Protein AF-A0AAW7FZR6-F1 (afdb_monomer_lite)

pLDDT: mean 90.44, std 10.87, range [37.03, 98.62]

Structure (mmCIF, N/CA/C/O backbone):
data_AF-A0AAW7FZR6-F1
#
_entry.id   AF-A0AAW7FZR6-F1
#
loop_
_atom_site.group_PDB
_atom_site.id
_atom_site.type_symbol
_atom_site.label_atom_id
_atom_site.label_alt_id
_atom_site.label_comp_id
_atom_site.label_asym_id
_atom_site.label_entity_id
_atom_site.label_seq_id
_atom_site.pdbx_PDB_ins_code
_atom_site.Cartn_x
_atom_site.Cartn_y
_atom_site.Cartn_z
_atom_site.occupancy
_atom_site.B_iso_or_equiv
_atom_site.auth_seq_id
_atom_site.auth_comp_id
_atom_site.auth_asym_id
_atom_site.auth_atom_id
_atom_site.pdbx_PDB_model_num
ATOM 1 N N . MET A 1 1 ? -13.980 -17.829 -14.601 1.00 37.03 1 MET A N 1
ATOM 2 C CA . MET A 1 1 ? -13.007 -18.248 -15.632 1.00 37.03 1 MET A CA 1
ATOM 3 C C . MET A 1 1 ? -11.731 -17.485 -15.330 1.00 37.03 1 MET A C 1
ATOM 5 O O . MET A 1 1 ? -11.831 -16.282 -15.149 1.00 37.03 1 MET A O 1
ATOM 9 N N . SER A 1 2 ? -10.593 -18.148 -15.094 1.00 42.38 2 SER A N 1
ATOM 10 C CA . SER A 1 2 ? -9.334 -17.409 -14.943 1.00 42.38 2 SER A CA 1
ATOM 11 C C . SER A 1 2 ? -8.805 -17.137 -16.339 1.00 42.38 2 SER A C 1
ATOM 13 O O . SER A 1 2 ? -8.387 -18.080 -17.008 1.00 42.38 2 SER A O 1
ATOM 15 N N . ASP A 1 3 ? -8.850 -15.884 -16.772 1.00 50.91 3 ASP A N 1
ATOM 16 C CA . ASP A 1 3 ? -8.175 -15.463 -17.992 1.00 50.91 3 ASP A CA 1
ATOM 17 C C . ASP A 1 3 ? -6.670 -15.529 -17.732 1.00 50.91 3 ASP A C 1
ATOM 19 O O . ASP A 1 3 ? -6.054 -14.614 -17.182 1.00 50.91 3 ASP A O 1
ATOM 23 N N . THR A 1 4 ? -6.079 -16.682 -18.034 1.00 54.59 4 THR A N 1
ATOM 24 C CA . THR A 1 4 ? -4.631 -16.851 -18.041 1.00 54.59 4 THR A CA 1
ATOM 25 C C . THR A 1 4 ? -4.107 -16.007 -19.195 1.00 54.59 4 THR A C 1
ATOM 27 O O . THR A 1 4 ? -4.223 -16.391 -20.357 1.00 54.59 4 THR A O 1
ATOM 30 N N . HIS A 1 5 ? -3.591 -14.819 -18.884 1.00 63.06 5 HIS A N 1
ATOM 31 C CA . HIS A 1 5 ? -2.998 -13.933 -19.874 1.00 63.06 5 HIS A CA 1
ATOM 32 C C . HIS A 1 5 ? -1.709 -14.591 -20.369 1.00 63.06 5 HIS A C 1
ATOM 34 O O . HIS A 1 5 ? -0.699 -14.617 -19.667 1.00 63.06 5 HIS A O 1
ATOM 40 N N . GLN A 1 6 ? -1.749 -15.191 -21.558 1.00 76.50 6 GLN A N 1
ATOM 41 C CA . GLN A 1 6 ? -0.572 -15.815 -22.148 1.00 76.50 6 GLN A CA 1
ATOM 42 C C . GLN A 1 6 ? 0.296 -14.726 -22.782 1.00 76.50 6 GLN A C 1
ATOM 44 O O . GLN A 1 6 ? 0.049 -14.285 -23.901 1.00 76.50 6 GLN A O 1
ATOM 49 N N . ILE A 1 7 ? 1.301 -14.266 -22.038 1.00 87.31 7 ILE A N 1
ATOM 50 C CA . ILE A 1 7 ? 2.305 -13.331 -22.549 1.00 87.31 7 ILE A CA 1
ATOM 51 C C . ILE A 1 7 ? 3.195 -14.070 -23.556 1.00 87.31 7 ILE A C 1
ATOM 53 O O . ILE A 1 7 ? 3.811 -15.084 -23.221 1.00 87.31 7 ILE A O 1
ATOM 57 N N . ASP A 1 8 ? 3.293 -13.547 -24.781 1.00 92.44 8 ASP A N 1
ATOM 58 C CA . ASP A 1 8 ? 4.277 -14.005 -25.763 1.00 92.44 8 ASP A CA 1
ATOM 59 C C . ASP A 1 8 ? 5.675 -13.550 -25.326 1.00 92.44 8 ASP A C 1
ATOM 61 O O . ASP A 1 8 ? 6.053 -12.379 -25.428 1.00 92.44 8 ASP A O 1
ATOM 65 N N . GLN A 1 9 ? 6.446 -14.503 -24.810 1.00 93.19 9 GLN A N 1
ATOM 66 C CA . GLN A 1 9 ? 7.788 -14.258 -24.309 1.00 93.19 9 GLN A CA 1
ATOM 67 C C . GLN A 1 9 ? 8.741 -13.727 -25.388 1.00 93.19 9 GLN A C 1
ATOM 69 O O . GLN A 1 9 ? 9.570 -12.868 -25.089 1.00 93.19 9 GLN A O 1
ATOM 74 N N . ILE A 1 10 ? 8.649 -14.217 -26.627 1.00 93.25 10 ILE A N 1
ATOM 75 C CA . ILE A 1 10 ? 9.562 -13.823 -27.707 1.00 93.25 10 ILE A CA 1
ATOM 76 C C . ILE A 1 10 ? 9.273 -12.385 -28.134 1.00 93.25 10 ILE A C 1
ATOM 78 O O . ILE A 1 10 ? 10.201 -11.586 -28.310 1.00 93.25 10 ILE A O 1
ATOM 82 N N . ALA A 1 11 ? 7.992 -12.030 -28.235 1.00 94.69 11 ALA A N 1
ATOM 83 C CA . ALA A 1 11 ? 7.583 -10.652 -28.473 1.00 94.69 11 ALA A CA 1
ATOM 84 C C . ALA A 1 11 ? 8.060 -9.717 -27.345 1.00 94.69 11 ALA A C 1
ATOM 86 O O . ALA A 1 11 ? 8.587 -8.639 -27.628 1.00 94.69 11 ALA A O 1
ATOM 87 N N . LEU A 1 12 ? 7.963 -10.142 -26.078 1.00 95.31 12 LEU A N 1
ATOM 88 C CA . LEU A 1 12 ? 8.429 -9.356 -24.931 1.00 95.31 12 LEU A CA 1
ATOM 89 C C . LEU A 1 12 ? 9.956 -9.154 -24.933 1.00 95.31 12 LEU A C 1
ATOM 91 O O . LEU A 1 12 ? 10.419 -8.028 -24.749 1.00 95.31 12 LEU A O 1
ATOM 95 N N . ILE A 1 13 ? 10.742 -10.203 -25.203 1.00 94.88 13 ILE A N 1
ATOM 96 C CA . ILE A 1 13 ? 12.208 -10.108 -25.350 1.00 94.88 13 ILE A CA 1
ATOM 97 C C . ILE A 1 13 ? 12.568 -9.104 -26.453 1.00 94.88 13 ILE A C 1
ATOM 99 O O . ILE A 1 13 ? 13.435 -8.246 -26.265 1.00 94.88 13 ILE A O 1
ATOM 103 N N . SER A 1 14 ? 11.870 -9.175 -27.589 1.00 94.06 14 SER A N 1
ATOM 104 C CA . SER A 1 14 ? 12.092 -8.280 -28.731 1.00 94.06 14 SER A CA 1
ATOM 105 C C . SER A 1 14 ? 11.784 -6.821 -28.378 1.00 94.06 14 SER A C 1
ATOM 107 O O . SER A 1 14 ? 12.545 -5.922 -28.744 1.00 94.06 14 SER A O 1
ATOM 109 N N . ALA A 1 15 ? 10.708 -6.581 -27.625 1.00 95.19 15 ALA A N 1
ATOM 110 C CA . ALA A 1 15 ? 10.315 -5.252 -27.169 1.00 95.19 15 ALA A CA 1
ATOM 111 C C . ALA A 1 15 ? 11.339 -4.651 -26.192 1.00 95.19 15 ALA A C 1
ATOM 113 O O . ALA A 1 15 ? 11.774 -3.516 -26.393 1.00 95.19 15 ALA A O 1
ATOM 114 N N . ILE A 1 16 ? 11.791 -5.421 -25.193 1.00 94.38 16 ILE A N 1
ATOM 115 C CA . ILE A 1 16 ? 12.829 -4.976 -24.247 1.00 94.38 16 ILE A CA 1
ATOM 116 C C . ILE A 1 16 ? 14.129 -4.657 -24.995 1.00 94.38 16 ILE A C 1
ATOM 118 O O . ILE A 1 16 ? 14.721 -3.600 -24.787 1.00 94.38 16 ILE A O 1
ATOM 122 N N . SER A 1 17 ? 14.556 -5.532 -25.911 1.00 91.94 17 SER A N 1
ATOM 123 C CA . SER A 1 17 ? 15.766 -5.302 -26.707 1.00 91.94 17 SER A CA 1
ATOM 124 C C . SER A 1 17 ? 15.659 -4.044 -27.571 1.00 91.94 17 SER A C 1
ATOM 126 O O . SER A 1 17 ? 16.626 -3.293 -27.681 1.00 91.94 17 SER A O 1
ATOM 128 N N . THR A 1 18 ? 14.496 -3.802 -28.179 1.00 93.31 18 THR A N 1
ATOM 129 C CA . THR A 1 18 ? 14.260 -2.616 -29.013 1.00 93.31 18 THR A CA 1
ATOM 130 C C . THR A 1 18 ? 14.350 -1.339 -28.184 1.00 93.31 18 THR A C 1
ATOM 132 O O . THR A 1 18 ? 15.006 -0.382 -28.596 1.00 93.31 18 THR A O 1
ATOM 135 N N . GLU A 1 19 ? 13.748 -1.334 -26.995 1.00 95.50 19 GLU A N 1
ATOM 136 C CA . GLU A 1 19 ? 13.781 -0.184 -26.095 1.00 95.50 19 GLU A CA 1
ATOM 137 C C . GLU A 1 19 ? 15.199 0.112 -25.585 1.00 95.50 19 GLU A C 1
ATOM 139 O O . GLU A 1 19 ? 15.623 1.267 -25.570 1.00 95.50 19 GLU A O 1
ATOM 144 N N . LEU A 1 20 ? 15.982 -0.919 -25.259 1.00 93.31 20 LEU A N 1
ATOM 145 C CA . LEU A 1 20 ? 17.383 -0.746 -24.868 1.00 93.31 20 LEU A CA 1
ATOM 146 C C . LEU A 1 20 ? 18.233 -0.162 -26.003 1.00 93.31 20 LEU A C 1
ATOM 148 O O . LEU A 1 20 ? 19.007 0.762 -25.763 1.00 93.31 20 LEU A O 1
ATOM 152 N N . CYS A 1 21 ? 18.060 -0.630 -27.243 1.00 92.06 21 CYS A N 1
ATOM 153 C CA . CYS A 1 21 ? 18.744 -0.056 -28.407 1.00 92.06 21 CYS A CA 1
ATOM 154 C C . CYS A 1 21 ? 18.325 1.397 -28.679 1.00 92.06 21 CYS A C 1
ATOM 156 O O . CYS A 1 21 ? 19.143 2.200 -29.127 1.00 92.06 21 CYS A O 1
ATOM 158 N N . ARG A 1 22 ? 17.061 1.750 -28.406 1.00 94.56 22 ARG A N 1
ATOM 159 C CA . ARG A 1 22 ? 16.561 3.127 -28.520 1.00 94.56 22 ARG A CA 1
ATOM 160 C C . ARG A 1 22 ? 17.218 4.048 -27.490 1.00 94.56 22 ARG A C 1
ATOM 162 O O . ARG A 1 22 ? 17.575 5.173 -27.829 1.00 94.56 22 ARG A O 1
ATOM 169 N N . GLN A 1 23 ? 17.359 3.588 -26.246 1.00 95.81 23 GLN A N 1
ATOM 170 C CA . GLN A 1 23 ? 18.001 4.355 -25.172 1.00 95.81 23 GLN A CA 1
ATOM 171 C C . GLN A 1 23 ? 19.528 4.412 -25.320 1.00 95.81 23 GLN A C 1
ATOM 173 O O . GLN A 1 23 ? 20.138 5.420 -24.971 1.00 95.81 23 GLN A O 1
ATOM 178 N N . ILE A 1 24 ? 20.143 3.352 -25.851 1.00 92.62 24 ILE A N 1
ATOM 179 C CA . ILE A 1 24 ? 21.592 3.222 -26.034 1.00 92.62 24 ILE A CA 1
ATOM 180 C C . ILE A 1 24 ? 21.876 2.833 -27.496 1.00 92.62 24 ILE A C 1
ATOM 182 O O . ILE A 1 24 ? 22.011 1.647 -27.817 1.00 92.62 24 ILE A O 1
ATOM 186 N N . PRO A 1 25 ? 21.977 3.816 -28.410 1.00 91.75 25 PRO A N 1
ATOM 187 C CA . PRO A 1 25 ? 22.289 3.549 -29.809 1.00 91.75 25 PRO A CA 1
ATOM 188 C C . PRO A 1 25 ? 23.625 2.812 -29.964 1.00 91.75 25 PRO A C 1
ATOM 190 O O . PRO A 1 25 ? 24.643 3.224 -29.411 1.00 91.75 25 PRO A O 1
ATOM 193 N N . GLY A 1 26 ? 23.628 1.723 -30.737 1.00 85.06 26 GLY A N 1
ATOM 194 C CA . GLY A 1 26 ? 24.821 0.896 -30.956 1.00 85.06 26 GLY A CA 1
ATOM 195 C C . GLY A 1 26 ? 25.098 -0.136 -29.858 1.00 85.06 26 GLY A C 1
ATOM 196 O O . GLY A 1 26 ? 26.191 -0.701 -29.829 1.00 85.06 26 GLY A O 1
ATOM 197 N N . LEU A 1 27 ? 24.132 -0.403 -28.971 1.00 86.25 27 LEU A N 1
ATOM 198 C CA . LEU A 1 27 ? 24.230 -1.479 -27.990 1.00 86.25 27 LEU A CA 1
ATOM 199 C C . LEU A 1 27 ? 24.498 -2.827 -28.679 1.00 86.25 27 LEU A C 1
ATOM 201 O O . LEU A 1 27 ? 23.704 -3.303 -29.490 1.00 86.25 27 LEU A O 1
ATOM 205 N N . THR A 1 28 ? 25.632 -3.445 -28.357 1.00 81.25 28 THR A N 1
ATOM 206 C CA . THR A 1 28 ? 26.027 -4.742 -28.908 1.00 81.25 28 THR A CA 1
ATOM 207 C C . THR A 1 28 ? 25.284 -5.878 -28.222 1.00 81.25 28 THR A C 1
ATOM 209 O O . THR A 1 28 ? 25.169 -5.901 -26.996 1.00 81.25 28 THR A O 1
ATOM 212 N N . VAL A 1 29 ? 24.850 -6.865 -29.006 1.00 76.25 29 VAL A N 1
ATOM 213 C CA . VAL A 1 29 ? 24.369 -8.137 -28.461 1.00 76.25 29 VAL A CA 1
ATOM 214 C C . VAL A 1 29 ? 25.574 -8.899 -27.919 1.00 76.25 29 VAL A C 1
ATOM 216 O O . VAL A 1 29 ? 26.425 -9.364 -28.673 1.00 76.25 29 VAL A O 1
ATOM 219 N N . ASP A 1 30 ? 25.658 -8.992 -26.599 1.00 84.88 30 ASP A N 1
ATOM 220 C CA . ASP A 1 30 ? 26.664 -9.768 -25.883 1.00 84.88 30 ASP A CA 1
ATOM 221 C C . ASP A 1 30 ? 26.002 -10.581 -24.760 1.00 84.88 30 ASP A C 1
ATOM 223 O O . ASP A 1 30 ? 24.785 -10.768 -24.740 1.00 84.88 30 ASP A O 1
ATOM 227 N N . HIS A 1 31 ? 26.795 -11.087 -23.816 1.00 83.25 31 HIS A N 1
ATOM 228 C CA . HIS A 1 31 ? 26.323 -11.892 -22.688 1.00 83.25 31 HIS A CA 1
ATOM 229 C C . HIS A 1 31 ? 25.219 -11.220 -21.847 1.00 83.25 31 HIS A C 1
ATOM 231 O O . HIS A 1 31 ? 24.436 -11.928 -21.214 1.00 83.25 31 HIS A O 1
ATOM 237 N N . ARG A 1 32 ? 25.088 -9.886 -21.880 1.00 86.56 32 ARG A N 1
ATOM 238 C CA . ARG A 1 32 ? 23.998 -9.142 -21.223 1.00 86.56 32 ARG A CA 1
ATOM 239 C C . ARG A 1 32 ? 22.622 -9.420 -21.841 1.00 86.56 32 ARG A C 1
ATOM 241 O O . ARG A 1 32 ? 21.609 -9.150 -21.205 1.00 86.56 32 ARG A O 1
ATOM 248 N N . TYR A 1 33 ? 22.555 -10.001 -23.043 1.00 89.06 33 TYR A N 1
ATOM 249 C CA . TYR A 1 33 ? 21.292 -10.415 -23.665 1.00 89.06 33 TYR A CA 1
ATOM 250 C C . TYR A 1 33 ? 20.565 -11.492 -22.845 1.00 89.06 33 TYR A C 1
ATOM 252 O O . TYR A 1 33 ? 19.337 -11.495 -22.779 1.00 89.06 33 TYR A O 1
ATOM 260 N N . ASN A 1 34 ? 21.300 -12.355 -22.134 1.00 91.69 34 ASN A N 1
ATOM 261 C CA . ASN A 1 34 ? 20.692 -13.340 -21.233 1.00 91.69 34 ASN A CA 1
ATOM 262 C C . ASN A 1 34 ? 19.900 -12.672 -20.098 1.00 91.69 34 ASN A C 1
ATOM 264 O O . ASN A 1 34 ? 18.851 -13.180 -19.715 1.00 91.69 34 ASN A O 1
ATOM 268 N N . THR A 1 35 ? 20.318 -11.492 -19.629 1.00 93.75 35 THR A N 1
ATOM 269 C CA . THR A 1 35 ? 19.573 -10.711 -18.628 1.00 93.75 35 THR A CA 1
ATOM 270 C C . THR A 1 35 ? 18.216 -10.239 -19.163 1.00 93.75 35 THR A C 1
ATOM 272 O O . THR A 1 35 ? 17.246 -10.181 -18.413 1.00 93.75 35 THR A O 1
ATOM 275 N N . ILE A 1 36 ? 18.105 -9.957 -20.467 1.00 93.19 36 ILE A N 1
ATOM 276 C CA . ILE A 1 36 ? 16.823 -9.617 -21.111 1.00 93.19 36 ILE A CA 1
ATOM 277 C C . ILE A 1 36 ? 15.884 -10.829 -21.086 1.00 93.19 36 ILE A C 1
ATOM 279 O O . ILE A 1 36 ? 14.702 -10.698 -20.768 1.00 93.19 36 ILE A O 1
ATOM 283 N N . ILE A 1 37 ? 16.419 -12.016 -21.383 1.00 93.06 37 ILE A N 1
ATOM 284 C CA . ILE A 1 37 ? 15.671 -13.277 -21.339 1.00 93.06 37 ILE A CA 1
ATOM 285 C C . ILE A 1 37 ? 15.211 -13.574 -19.906 1.00 93.06 37 ILE A C 1
ATOM 287 O O . ILE A 1 37 ? 14.052 -13.922 -19.691 1.00 93.06 37 ILE A O 1
ATOM 291 N N . GLU A 1 38 ? 16.086 -13.412 -18.914 1.00 95.06 38 GLU A N 1
ATOM 292 C CA . GLU A 1 38 ? 15.749 -13.573 -17.495 1.00 95.06 38 GLU A CA 1
ATOM 293 C C . GLU A 1 38 ? 14.648 -12.601 -17.054 1.00 95.06 38 GLU A C 1
ATOM 295 O O . GLU A 1 38 ? 13.668 -13.030 -16.445 1.00 95.06 38 GLU A O 1
ATOM 300 N N . ALA A 1 39 ? 14.742 -11.322 -17.424 1.00 94.38 39 ALA A N 1
ATOM 301 C CA . ALA A 1 39 ? 13.707 -10.334 -17.127 1.00 94.38 39 ALA A CA 1
ATOM 302 C C . ALA A 1 39 ? 12.355 -10.711 -17.759 1.00 94.38 39 ALA A C 1
ATOM 304 O O . ALA A 1 39 ? 11.326 -10.693 -17.082 1.00 94.38 39 ALA A O 1
ATOM 305 N N . ALA A 1 40 ? 12.348 -11.123 -19.031 1.00 95.06 40 ALA A N 1
ATOM 306 C CA . ALA A 1 40 ? 11.133 -11.573 -19.706 1.00 95.06 40 ALA A CA 1
ATOM 307 C C . ALA A 1 40 ? 10.544 -12.840 -19.059 1.00 95.06 40 ALA A C 1
ATOM 309 O O . ALA A 1 40 ? 9.332 -12.928 -18.878 1.00 95.06 40 ALA A O 1
ATOM 310 N N . ASN A 1 41 ? 11.384 -13.805 -18.664 1.00 94.25 41 ASN A N 1
ATOM 311 C CA . ASN A 1 41 ? 10.965 -14.994 -17.915 1.00 94.25 41 ASN A CA 1
ATOM 312 C C . ASN A 1 41 ? 10.284 -14.627 -16.593 1.00 94.25 41 ASN A C 1
ATOM 314 O O . ASN A 1 41 ? 9.237 -15.189 -16.271 1.00 94.25 41 ASN A O 1
ATOM 318 N N . LEU A 1 42 ? 10.866 -13.695 -15.834 1.00 94.75 42 LEU A N 1
ATOM 319 C CA . LEU A 1 42 ? 10.304 -13.243 -14.562 1.00 94.75 42 LEU A CA 1
ATOM 320 C C . LEU A 1 42 ? 8.923 -12.612 -14.756 1.00 94.75 42 LEU A C 1
ATOM 322 O O . LEU A 1 42 ? 7.993 -12.980 -14.043 1.00 94.75 42 LEU A O 1
ATOM 326 N N . ILE A 1 43 ? 8.762 -11.746 -15.759 1.00 93.06 43 ILE A N 1
ATOM 327 C CA . ILE A 1 43 ? 7.473 -11.115 -16.081 1.00 93.06 43 ILE A CA 1
ATOM 328 C C . ILE A 1 43 ? 6.440 -12.170 -16.495 1.00 93.06 43 ILE A C 1
ATOM 330 O O . ILE A 1 43 ? 5.349 -12.216 -15.937 1.00 93.06 43 ILE A O 1
ATOM 334 N N . VAL A 1 44 ? 6.778 -13.059 -17.434 1.00 92.38 44 VAL A N 1
ATOM 335 C CA . VAL A 1 44 ? 5.858 -14.117 -17.891 1.00 92.38 44 VAL A CA 1
ATOM 336 C C . VAL A 1 44 ? 5.413 -14.993 -16.720 1.00 92.38 44 VAL A C 1
ATOM 338 O O . VAL A 1 44 ? 4.226 -15.275 -16.575 1.00 92.38 44 VAL A O 1
ATOM 341 N N . LYS A 1 45 ? 6.353 -15.396 -15.859 1.00 90.56 45 LYS A N 1
ATOM 342 C CA . LYS A 1 45 ? 6.061 -16.199 -14.668 1.00 90.56 45 LYS A CA 1
ATOM 343 C C . LYS A 1 45 ? 5.125 -15.469 -13.704 1.00 90.56 45 LYS A C 1
ATOM 345 O O . LYS A 1 45 ? 4.199 -16.086 -13.181 1.00 90.56 45 LYS A O 1
ATOM 350 N N . GLU A 1 46 ? 5.363 -14.184 -13.476 1.00 89.94 46 GLU A N 1
ATOM 351 C CA . GLU A 1 46 ? 4.586 -13.370 -12.544 1.00 89.94 46 GLU A CA 1
ATOM 352 C C . GLU A 1 46 ? 3.138 -13.175 -13.003 1.00 89.94 46 GLU A C 1
ATOM 354 O O . GLU A 1 46 ? 2.206 -13.322 -12.221 1.00 89.94 46 GLU A O 1
ATOM 359 N N . PHE A 1 47 ? 2.921 -12.937 -14.294 1.00 88.94 47 PHE A N 1
ATOM 360 C CA . PHE A 1 47 ? 1.571 -12.781 -14.841 1.00 88.94 47 PHE A CA 1
ATOM 361 C C . PHE A 1 47 ? 0.856 -14.118 -15.095 1.00 88.94 47 PHE A C 1
ATOM 363 O O . PHE A 1 47 ? -0.358 -14.142 -15.298 1.00 88.94 47 PHE A O 1
ATOM 370 N N . ALA A 1 48 ? 1.580 -15.242 -15.065 1.00 86.88 48 ALA A N 1
ATOM 371 C CA . ALA A 1 48 ? 0.993 -16.578 -15.154 1.00 86.88 48 ALA A CA 1
ATOM 372 C C . ALA A 1 48 ? 0.403 -17.069 -13.819 1.00 86.88 48 ALA A C 1
ATOM 374 O O . ALA A 1 48 ? -0.492 -17.922 -13.823 1.00 86.88 48 ALA A O 1
ATOM 375 N N . ARG A 1 49 ? 0.887 -16.569 -12.672 1.00 85.94 49 ARG A N 1
ATOM 376 C CA . ARG A 1 49 ? 0.298 -16.897 -11.364 1.00 85.94 49 ARG A CA 1
ATOM 377 C C . ARG A 1 49 ? -0.946 -16.047 -11.097 1.00 85.94 49 ARG A C 1
ATOM 379 O O . ARG A 1 49 ? -1.119 -14.964 -11.642 1.00 85.94 49 ARG A O 1
ATOM 386 N N . LYS A 1 50 ? -1.825 -16.535 -10.220 1.00 83.88 50 LYS A N 1
ATOM 387 C CA . LYS A 1 50 ? -2.966 -15.744 -9.743 1.00 83.88 50 LYS A CA 1
ATOM 388 C C . LYS A 1 50 ? -2.492 -14.714 -8.707 1.00 83.88 50 LYS A C 1
ATOM 390 O O . LYS A 1 50 ? -1.676 -15.089 -7.858 1.00 83.88 50 LYS A O 1
ATOM 395 N N . PRO A 1 51 ? -3.021 -13.478 -8.732 1.00 83.44 51 PRO A N 1
ATOM 396 C CA . PRO A 1 51 ? -2.812 -12.531 -7.647 1.00 83.44 51 PRO A CA 1
ATOM 397 C C . PRO A 1 51 ? -3.350 -13.075 -6.320 1.00 83.44 51 PRO A C 1
ATOM 399 O O . PRO A 1 51 ? -4.407 -13.711 -6.281 1.00 83.44 51 PRO A O 1
ATOM 402 N N . VAL A 1 52 ? -2.632 -12.814 -5.235 1.00 83.81 52 VAL A N 1
ATOM 403 C CA . VAL A 1 52 ? -2.994 -13.170 -3.864 1.00 83.81 5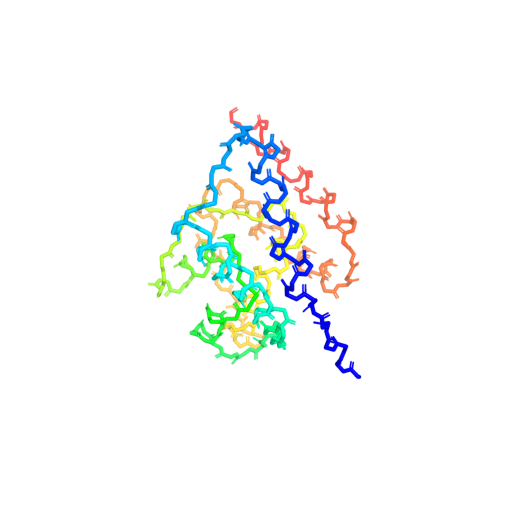2 VAL A CA 1
ATOM 404 C C . VAL A 1 52 ? -3.423 -11.889 -3.149 1.00 83.81 52 VAL A C 1
ATOM 406 O O . VAL A 1 52 ? -2.585 -11.155 -2.638 1.00 83.81 52 VAL A O 1
ATOM 409 N N . VAL A 1 53 ? -4.727 -11.602 -3.138 1.00 78.94 53 VAL A N 1
ATOM 410 C CA . VAL A 1 53 ? -5.310 -10.360 -2.588 1.00 78.94 53 VAL A CA 1
ATOM 411 C C . VAL A 1 53 ? -6.526 -10.646 -1.704 1.00 78.94 53 VAL A C 1
ATOM 413 O O . VAL A 1 53 ? -7.174 -11.681 -1.868 1.00 78.94 53 VAL A O 1
ATOM 416 N N . GLY A 1 54 ? -6.865 -9.733 -0.784 1.00 65.50 54 GLY A N 1
ATOM 417 C CA . GLY A 1 54 ? -8.128 -9.802 -0.031 1.00 65.50 54 GLY A CA 1
ATOM 418 C C . GLY A 1 54 ? -8.201 -10.916 1.021 1.00 65.50 54 GLY A C 1
ATOM 419 O O . GLY A 1 54 ? -9.274 -11.450 1.306 1.00 65.50 54 GLY A O 1
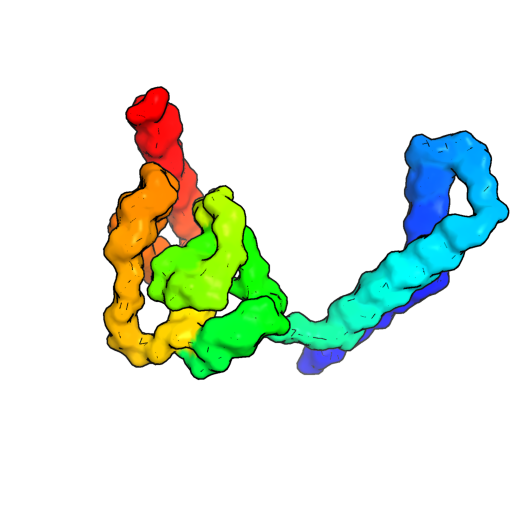ATOM 420 N N . LEU A 1 55 ? -7.059 -11.291 1.592 1.00 76.19 55 LEU A N 1
ATOM 421 C CA . LEU A 1 55 ? -6.950 -12.363 2.572 1.00 76.19 55 LEU A CA 1
ATOM 422 C C . LEU A 1 55 ? -7.377 -11.897 3.976 1.00 76.19 55 LEU A C 1
ATOM 424 O O . LEU A 1 55 ? -6.547 -11.442 4.755 1.00 76.19 55 LEU A O 1
ATOM 428 N N . LYS A 1 56 ? -8.661 -12.019 4.330 1.00 88.44 56 LYS A N 1
ATOM 429 C CA . LYS A 1 56 ? -9.137 -11.684 5.687 1.00 88.44 56 LYS A CA 1
ATOM 430 C C . LYS A 1 56 ? -8.715 -12.739 6.713 1.00 88.44 56 LYS A C 1
ATOM 432 O O . LYS A 1 56 ? -8.820 -13.936 6.452 1.00 88.44 56 LYS A O 1
ATOM 437 N N . GLY A 1 57 ? -8.261 -12.301 7.886 1.00 89.31 57 GLY A N 1
ATOM 438 C CA . GLY A 1 57 ? -7.930 -13.160 9.027 1.00 89.31 57 GLY A CA 1
ATOM 439 C C . GLY A 1 57 ? -6.767 -14.139 8.821 1.00 89.31 57 GLY A C 1
ATOM 440 O O . GLY A 1 57 ? -6.621 -15.071 9.609 1.00 89.31 57 GLY A O 1
ATOM 441 N N . VAL A 1 58 ? -5.943 -13.970 7.782 1.00 90.88 58 VAL A N 1
ATOM 442 C CA . VAL A 1 58 ? -4.809 -14.875 7.504 1.00 90.88 58 VAL A CA 1
ATOM 443 C C . VAL A 1 58 ? -3.584 -14.620 8.386 1.00 90.88 58 VAL A C 1
ATOM 445 O O . VAL A 1 58 ? -2.664 -15.436 8.420 1.00 90.88 58 VAL A O 1
ATOM 448 N N . GLY A 1 59 ? -3.568 -13.498 9.105 1.00 93.06 59 GLY A N 1
ATOM 449 C CA . GLY A 1 59 ? -2.467 -13.069 9.954 1.00 93.06 59 GLY A CA 1
ATOM 450 C C . GLY A 1 59 ? -1.335 -12.371 9.195 1.00 93.06 59 GLY A C 1
ATOM 451 O O . GLY A 1 59 ? -1.239 -12.402 7.967 1.00 93.06 59 GLY A O 1
ATOM 452 N N . LEU A 1 60 ? -0.439 -11.745 9.963 1.00 93.75 60 LEU A N 1
ATOM 453 C CA . LEU A 1 60 ? 0.628 -10.879 9.452 1.00 93.75 60 LEU A CA 1
ATOM 454 C C . LEU A 1 60 ? 1.547 -11.567 8.438 1.00 93.75 60 LEU A C 1
ATOM 456 O O . LEU A 1 60 ? 1.780 -11.015 7.372 1.00 93.75 60 LEU A O 1
ATOM 460 N N . ASN A 1 61 ? 2.043 -12.770 8.732 1.00 94.38 61 ASN A N 1
ATOM 461 C CA . ASN A 1 61 ? 3.011 -13.441 7.854 1.00 94.38 61 ASN A CA 1
ATOM 462 C C . ASN A 1 61 ? 2.415 -13.806 6.490 1.00 94.38 61 ASN A C 1
ATOM 464 O O . ASN A 1 61 ? 3.087 -13.679 5.471 1.00 94.38 61 ASN A O 1
ATOM 468 N N . ALA A 1 62 ? 1.156 -14.250 6.465 1.00 92.56 62 ALA A N 1
ATOM 469 C CA . ALA A 1 62 ? 0.475 -14.574 5.218 1.00 92.56 62 ALA A CA 1
ATOM 470 C C . ALA A 1 62 ? 0.133 -13.308 4.421 1.00 92.56 62 ALA A C 1
ATOM 472 O O . ALA A 1 62 ? 0.273 -13.306 3.201 1.00 92.56 62 ALA A O 1
ATOM 473 N N . TRP A 1 63 ? -0.246 -12.219 5.098 1.00 94.88 63 TRP A N 1
ATOM 474 C CA . TRP A 1 63 ? -0.449 -10.922 4.454 1.00 94.88 63 TRP A CA 1
ATOM 475 C C . TRP A 1 63 ? 0.854 -10.339 3.886 1.00 94.88 63 TRP A C 1
ATOM 477 O O . TRP A 1 63 ? 0.865 -9.901 2.739 1.00 94.88 63 TRP A O 1
ATOM 487 N N . LEU A 1 64 ? 1.969 -10.405 4.624 1.00 94.56 64 LEU A N 1
ATOM 488 C CA . LEU A 1 64 ? 3.291 -9.954 4.160 1.00 94.56 64 LEU A CA 1
ATOM 489 C C . LEU A 1 64 ? 3.772 -10.702 2.906 1.00 94.56 64 LEU A C 1
ATOM 491 O O . LEU A 1 64 ? 4.551 -10.154 2.132 1.00 94.56 64 LEU A O 1
ATOM 495 N N . ALA A 1 65 ? 3.321 -11.942 2.710 1.00 92.06 65 ALA A N 1
ATOM 496 C CA . ALA A 1 65 ? 3.626 -12.760 1.538 1.00 92.06 65 ALA A CA 1
ATOM 497 C C . ALA A 1 65 ? 2.608 -12.601 0.387 1.00 92.06 65 ALA A C 1
ATOM 499 O O . ALA A 1 65 ? 2.702 -13.320 -0.608 1.00 92.06 65 ALA A O 1
ATOM 500 N N . SER A 1 66 ? 1.617 -11.718 0.535 1.00 92.69 66 SER A N 1
ATOM 501 C CA . SER A 1 66 ? 0.559 -11.480 -0.452 1.00 92.69 66 SER A CA 1
ATOM 502 C C . SER A 1 66 ? 0.890 -10.317 -1.396 1.00 92.69 66 SER A C 1
ATOM 504 O O . SER A 1 66 ? 1.815 -9.546 -1.150 1.00 92.69 66 SER A O 1
ATOM 506 N N . ASP A 1 67 ? 0.085 -10.147 -2.448 1.00 90.38 67 ASP A N 1
ATOM 507 C CA . ASP A 1 67 ? 0.178 -9.013 -3.384 1.00 90.38 67 ASP A CA 1
ATOM 508 C C . ASP A 1 67 ? -0.543 -7.760 -2.877 1.00 90.38 67 ASP A C 1
ATOM 510 O O . ASP A 1 67 ? -0.624 -6.747 -3.571 1.00 90.38 67 ASP A O 1
ATOM 514 N N . ASP A 1 68 ? -1.099 -7.828 -1.667 1.00 90.25 68 ASP A N 1
ATOM 515 C CA . ASP A 1 68 ? -1.908 -6.775 -1.061 1.00 90.25 68 ASP A CA 1
ATOM 516 C C . ASP A 1 68 ? -1.104 -5.881 -0.101 1.00 90.25 68 ASP A C 1
ATOM 518 O O . ASP A 1 68 ? -1.636 -5.284 0.840 1.00 90.25 68 ASP A O 1
ATOM 522 N N . VAL A 1 69 ? 0.209 -5.824 -0.324 1.00 93.31 69 VAL A N 1
ATOM 523 C CA . VAL A 1 69 ? 1.162 -5.014 0.435 1.00 93.31 69 VAL A CA 1
ATOM 524 C C . VAL A 1 69 ? 1.508 -3.736 -0.330 1.00 93.31 69 VAL A C 1
ATOM 526 O O . VAL A 1 69 ? 1.625 -3.718 -1.553 1.00 93.31 69 VAL A O 1
ATOM 529 N N . GLY A 1 70 ? 1.688 -2.639 0.397 1.00 94.94 70 GLY A N 1
ATOM 530 C CA . GLY A 1 70 ? 2.162 -1.361 -0.127 1.00 94.94 70 GLY A CA 1
ATOM 531 C C . GLY A 1 70 ? 2.969 -0.617 0.931 1.00 94.94 70 GLY A C 1
ATOM 532 O O . GLY A 1 70 ? 2.950 -0.985 2.104 1.00 94.94 70 GLY A O 1
ATOM 533 N N . ALA A 1 71 ? 3.687 0.435 0.536 1.00 97.75 71 ALA A N 1
ATOM 534 C CA . ALA A 1 71 ? 4.581 1.155 1.447 1.00 97.75 71 ALA A CA 1
ATOM 535 C C . ALA A 1 71 ? 3.846 1.694 2.691 1.00 97.75 71 ALA A C 1
ATOM 537 O O . ALA A 1 71 ? 4.302 1.500 3.817 1.00 97.75 71 ALA A O 1
ATOM 538 N N . SER A 1 72 ? 2.674 2.310 2.502 1.00 97.75 72 SER A N 1
ATOM 539 C CA . SER A 1 72 ? 1.838 2.838 3.588 1.00 97.75 72 SER A CA 1
ATOM 540 C C . SER A 1 72 ? 1.323 1.741 4.528 1.00 97.75 72 SER A C 1
ATOM 542 O O . SER A 1 72 ? 1.416 1.878 5.747 1.00 97.75 72 SER A O 1
ATOM 544 N N . SER A 1 73 ? 0.820 0.632 3.982 1.00 96.94 73 SER A N 1
ATOM 545 C CA . SER A 1 73 ? 0.282 -0.475 4.774 1.00 96.94 73 SER A CA 1
ATOM 546 C C . SER A 1 73 ? 1.382 -1.260 5.491 1.00 96.94 73 SER A C 1
ATOM 548 O O . SER A 1 73 ? 1.162 -1.722 6.606 1.00 96.94 73 SER A O 1
ATOM 550 N N . LEU A 1 74 ? 2.576 -1.379 4.897 1.00 97.56 74 LEU A N 1
ATOM 551 C CA . LEU A 1 74 ? 3.762 -1.956 5.540 1.00 97.56 74 LEU A CA 1
ATOM 552 C C . LEU A 1 74 ? 4.234 -1.095 6.708 1.00 97.56 74 LEU A C 1
ATOM 554 O O . LEU A 1 74 ? 4.510 -1.628 7.781 1.00 97.56 74 LEU A O 1
ATOM 558 N N . TYR A 1 75 ? 4.279 0.227 6.527 1.00 98.19 75 TYR A N 1
ATOM 559 C CA . TYR A 1 75 ? 4.593 1.146 7.617 1.00 98.19 75 TYR A CA 1
ATOM 560 C C . TYR A 1 75 ? 3.588 1.018 8.761 1.00 98.19 75 TYR A C 1
ATOM 562 O O . TYR A 1 75 ? 3.972 0.866 9.919 1.00 98.19 75 TYR A O 1
ATOM 570 N N . MET A 1 76 ? 2.297 0.987 8.436 1.00 97.44 76 MET A N 1
ATOM 571 C CA . MET A 1 76 ? 1.249 0.770 9.425 1.00 97.44 76 MET A CA 1
ATOM 572 C C . MET A 1 76 ? 1.403 -0.576 10.146 1.00 97.44 76 MET A C 1
ATOM 574 O O . MET A 1 76 ? 1.359 -0.618 11.372 1.00 97.44 76 MET A O 1
ATOM 578 N N . ALA A 1 77 ? 1.652 -1.668 9.420 1.00 96.50 77 ALA A N 1
ATOM 579 C CA . ALA A 1 77 ? 1.876 -2.983 10.016 1.00 96.50 77 ALA A CA 1
ATOM 580 C C . ALA A 1 77 ? 3.093 -2.982 10.955 1.00 96.50 77 ALA A C 1
ATOM 582 O O . ALA A 1 77 ? 3.011 -3.519 12.061 1.00 96.50 77 ALA A O 1
ATOM 583 N N . ALA A 1 78 ? 4.193 -2.333 10.560 1.00 96.94 78 ALA A N 1
ATOM 584 C CA . ALA A 1 78 ? 5.390 -2.194 11.386 1.00 96.94 78 ALA A CA 1
ATOM 585 C C . ALA A 1 78 ? 5.086 -1.470 12.704 1.00 96.94 78 ALA A C 1
ATOM 587 O O . ALA A 1 78 ? 5.475 -1.944 13.771 1.00 96.94 78 ALA A O 1
ATOM 588 N N . MET A 1 79 ? 4.339 -0.364 12.647 1.00 96.62 79 MET A N 1
ATOM 589 C CA . MET A 1 79 ? 3.996 0.430 13.831 1.00 96.62 79 MET A CA 1
ATOM 590 C C . MET A 1 79 ? 2.995 -0.269 14.752 1.00 96.62 79 MET A C 1
ATOM 592 O O . MET A 1 79 ? 3.118 -0.179 15.971 1.00 96.62 79 MET A O 1
ATOM 596 N N . LEU A 1 80 ? 2.014 -0.979 14.192 1.00 95.31 80 LEU A N 1
ATOM 597 C CA . LEU A 1 80 ? 0.963 -1.619 14.983 1.00 95.31 80 LEU A CA 1
ATOM 598 C C . LEU A 1 80 ? 1.373 -2.969 15.580 1.00 95.31 80 LEU A C 1
ATOM 600 O O . LEU A 1 80 ? 0.871 -3.350 16.637 1.00 95.31 80 LEU A O 1
ATOM 604 N N . THR A 1 81 ? 2.263 -3.703 14.910 1.00 93.50 81 THR A N 1
ATOM 605 C CA . THR A 1 81 ? 2.646 -5.064 15.320 1.00 93.50 81 THR A CA 1
ATOM 606 C C . THR A 1 81 ? 4.053 -5.155 15.901 1.00 93.50 81 THR A C 1
ATOM 608 O O . THR A 1 81 ? 4.373 -6.153 16.547 1.00 93.50 81 THR A O 1
ATOM 611 N N . GLY A 1 82 ? 4.927 -4.180 15.621 1.00 94.31 82 GLY A N 1
ATOM 612 C CA . GLY A 1 82 ? 6.350 -4.230 15.974 1.00 94.31 82 GLY A CA 1
ATOM 613 C C . GLY A 1 82 ? 7.114 -5.416 15.367 1.00 94.31 82 GLY A C 1
ATOM 614 O O . GLY A 1 82 ? 8.236 -5.693 15.780 1.00 94.31 82 GLY A O 1
ATOM 615 N N . SER A 1 83 ? 6.506 -6.146 14.425 1.00 91.62 83 SER A N 1
ATOM 616 C CA . SER A 1 83 ? 6.977 -7.457 13.956 1.00 91.62 83 SER A CA 1
ATOM 617 C C . SER A 1 83 ? 7.610 -7.413 12.559 1.00 91.62 83 SER A C 1
ATOM 619 O O . SER A 1 83 ? 8.068 -8.433 12.051 1.00 91.62 83 SER A O 1
ATOM 621 N N . CYS A 1 84 ? 7.658 -6.234 11.937 1.00 92.50 84 CYS A N 1
ATOM 622 C CA . CYS A 1 84 ? 8.344 -5.976 10.674 1.00 92.50 84 CYS A CA 1
ATOM 623 C C . CYS A 1 84 ? 8.928 -4.555 10.658 1.00 92.50 84 CYS A C 1
ATOM 625 O O . CYS A 1 84 ? 8.574 -3.721 11.491 1.00 92.50 84 CYS A O 1
ATOM 627 N N . SER A 1 85 ? 9.821 -4.277 9.708 1.00 93.44 85 SER A N 1
ATOM 628 C CA . SER A 1 85 ? 10.384 -2.945 9.471 1.00 93.44 85 SER A CA 1
ATOM 629 C C . SER A 1 85 ? 9.883 -2.375 8.147 1.00 93.44 85 SER A C 1
ATOM 631 O O . SER A 1 85 ? 9.651 -3.107 7.186 1.00 93.44 85 SER A O 1
ATOM 633 N N . ALA A 1 86 ? 9.710 -1.058 8.102 1.00 96.44 86 ALA A N 1
ATOM 634 C CA . ALA A 1 86 ? 9.286 -0.341 6.910 1.00 96.44 86 ALA A CA 1
ATOM 635 C C . ALA A 1 86 ? 9.764 1.112 6.975 1.00 96.44 86 ALA A C 1
ATOM 637 O O . ALA A 1 86 ? 9.856 1.699 8.056 1.00 96.44 86 ALA A O 1
ATOM 638 N N . GLU A 1 87 ? 10.058 1.687 5.812 1.00 96.50 87 GLU A N 1
ATOM 639 C CA . GLU A 1 87 ? 10.322 3.119 5.693 1.00 96.50 87 GLU A CA 1
ATOM 640 C C . GLU A 1 87 ? 9.055 3.930 5.960 1.00 96.50 87 GLU A C 1
ATOM 642 O O . GLU A 1 87 ? 7.936 3.459 5.748 1.00 96.50 87 GLU A O 1
ATOM 647 N N . HIS A 1 88 ? 9.238 5.170 6.414 1.00 96.62 88 HIS A N 1
ATOM 648 C CA . HIS A 1 88 ? 8.119 6.064 6.665 1.00 96.62 88 HIS A CA 1
ATOM 649 C C . HIS A 1 88 ? 7.331 6.343 5.380 1.00 96.62 88 HIS A C 1
ATOM 651 O O . HIS A 1 88 ? 7.829 6.973 4.447 1.00 96.62 88 HIS A O 1
ATOM 657 N N . ALA A 1 89 ? 6.072 5.912 5.365 1.00 97.81 89 ALA A N 1
ATOM 658 C CA . ALA A 1 89 ? 5.133 6.123 4.275 1.00 97.81 89 ALA A CA 1
ATOM 659 C C . ALA A 1 89 ? 3.715 6.287 4.832 1.00 97.81 89 ALA A C 1
ATOM 661 O O . ALA A 1 89 ? 3.398 5.771 5.902 1.00 97.81 89 ALA A O 1
ATOM 662 N N . TYR A 1 90 ? 2.856 6.989 4.097 1.00 97.62 90 TYR A N 1
ATOM 663 C CA . TYR A 1 90 ? 1.447 7.204 4.431 1.00 97.62 90 TYR A CA 1
ATOM 664 C C . TYR A 1 90 ? 0.580 7.046 3.171 1.00 97.62 90 TYR A C 1
ATOM 666 O O . TYR A 1 90 ? 1.119 7.153 2.066 1.00 97.62 90 TYR A O 1
ATOM 674 N N . PRO A 1 91 ? -0.733 6.779 3.301 1.00 98.00 91 PRO A N 1
ATOM 675 C CA . PRO A 1 91 ? -1.605 6.599 2.146 1.00 98.00 91 PRO A CA 1
ATOM 676 C C . PRO A 1 91 ? -1.749 7.878 1.326 1.00 98.00 91 PRO A C 1
ATOM 678 O O . PRO A 1 91 ? -2.223 8.879 1.861 1.00 98.00 91 PRO A O 1
ATOM 681 N N . ARG A 1 92 ? -1.364 7.874 0.048 1.00 96.31 92 ARG A N 1
ATOM 682 C CA . ARG A 1 92 ? -1.465 9.074 -0.805 1.00 96.31 92 ARG A CA 1
ATOM 683 C C . ARG A 1 92 ? -2.769 9.143 -1.584 1.00 96.31 92 ARG A C 1
ATOM 685 O O . ARG A 1 92 ? -3.194 10.232 -1.959 1.00 96.31 92 ARG A O 1
ATOM 692 N N . ASP A 1 93 ? -3.398 7.998 -1.792 1.00 97.19 93 ASP A N 1
ATOM 693 C CA . ASP A 1 93 ? -4.643 7.859 -2.527 1.00 97.19 93 ASP A CA 1
ATOM 694 C C . ASP A 1 93 ? -5.538 6.759 -1.932 1.00 97.19 93 ASP A C 1
ATOM 696 O O . ASP A 1 93 ? -5.245 6.150 -0.896 1.00 97.19 93 ASP A O 1
ATOM 700 N N . VAL A 1 94 ? -6.667 6.538 -2.602 1.00 97.81 94 VAL A N 1
ATOM 701 C CA . VAL A 1 94 ? -7.685 5.558 -2.221 1.00 97.81 94 VAL A CA 1
ATOM 702 C C . VAL A 1 94 ? -7.138 4.131 -2.238 1.00 97.81 94 VAL A C 1
ATOM 704 O O . VAL A 1 94 ? -7.521 3.328 -1.386 1.00 97.81 94 VAL A O 1
ATOM 707 N N . ASP A 1 95 ? -6.240 3.810 -3.168 1.00 96.31 95 ASP A N 1
ATOM 708 C CA . ASP A 1 95 ? -5.686 2.465 -3.306 1.00 96.31 95 ASP A CA 1
ATOM 709 C C . ASP A 1 95 ? -4.710 2.164 -2.170 1.00 96.31 95 ASP A C 1
ATOM 711 O O . ASP A 1 95 ? -4.781 1.097 -1.550 1.00 96.31 95 ASP A O 1
ATOM 715 N N . ASP A 1 96 ? -3.846 3.123 -1.835 1.00 97.69 96 ASP A N 1
ATOM 716 C CA . ASP A 1 96 ? -2.967 3.036 -0.676 1.00 97.69 96 ASP A CA 1
ATOM 717 C C . ASP A 1 96 ? -3.755 2.904 0.629 1.00 97.69 96 ASP A C 1
ATOM 719 O O . ASP A 1 96 ? -3.373 2.124 1.506 1.00 97.69 96 ASP A O 1
ATOM 723 N N . PHE A 1 97 ? -4.852 3.654 0.775 1.00 97.94 97 PHE A N 1
ATOM 724 C CA . PHE A 1 97 ? -5.718 3.549 1.949 1.00 97.94 97 PHE A CA 1
ATOM 725 C C . PHE A 1 97 ? -6.417 2.187 1.995 1.00 97.94 97 PHE A C 1
ATOM 727 O O . PHE A 1 97 ? -6.443 1.536 3.040 1.00 97.94 97 PHE A O 1
ATOM 734 N N . GLY A 1 98 ? -6.903 1.702 0.851 1.00 95.75 98 GLY A N 1
ATOM 735 C CA . GLY A 1 98 ? -7.502 0.379 0.724 1.00 95.75 98 GLY A CA 1
ATOM 736 C C . GLY A 1 98 ? -6.556 -0.744 1.156 1.00 95.75 98 GLY A C 1
ATOM 737 O O . GLY A 1 98 ? -6.986 -1.662 1.853 1.00 95.75 98 GLY A O 1
ATOM 738 N N . ARG A 1 99 ? -5.259 -0.658 0.825 1.00 96.06 99 ARG A N 1
ATOM 739 C CA . ARG A 1 99 ? -4.243 -1.613 1.314 1.00 96.06 99 ARG A CA 1
ATOM 740 C C . ARG A 1 99 ? -4.088 -1.565 2.837 1.00 96.06 99 ARG A C 1
ATOM 742 O O . ARG A 1 99 ? -3.945 -2.612 3.461 1.00 96.06 99 ARG A O 1
ATOM 749 N N . CYS A 1 100 ? -4.158 -0.387 3.461 1.00 96.75 100 CYS A N 1
ATOM 750 C CA . CYS A 1 100 ? -4.149 -0.265 4.926 1.00 96.75 100 CYS A CA 1
ATOM 751 C C . CYS A 1 100 ? -5.381 -0.918 5.571 1.00 96.75 100 CYS A C 1
ATOM 753 O O . CYS A 1 100 ? -5.244 -1.635 6.562 1.00 96.75 100 CYS A O 1
ATOM 755 N N . VAL A 1 101 ? -6.572 -0.715 4.996 1.00 95.31 101 VAL A N 1
ATOM 756 C CA . VAL A 1 101 ? -7.809 -1.365 5.461 1.00 95.31 101 VAL A CA 1
ATOM 757 C C . VAL A 1 101 ? -7.688 -2.885 5.345 1.00 95.31 101 VAL A C 1
ATOM 759 O O . VAL A 1 101 ? -7.921 -3.597 6.319 1.00 95.31 101 VAL A O 1
ATOM 762 N N . ARG A 1 102 ? -7.260 -3.397 4.186 1.00 94.12 102 ARG A N 1
ATOM 763 C CA . ARG A 1 102 ? -7.113 -4.844 3.965 1.00 94.12 102 ARG A CA 1
ATOM 764 C C . ARG A 1 102 ? -6.004 -5.464 4.816 1.00 94.12 102 ARG A C 1
ATOM 766 O O . ARG A 1 102 ? -6.166 -6.595 5.260 1.00 94.12 102 ARG A O 1
ATOM 773 N N . MET A 1 103 ? -4.934 -4.727 5.127 1.00 94.88 103 MET A N 1
ATOM 774 C CA . MET A 1 103 ? -3.932 -5.152 6.114 1.00 94.88 103 MET A CA 1
ATOM 775 C C . MET A 1 103 ? -4.568 -5.374 7.487 1.00 94.88 103 MET A C 1
ATOM 777 O O . MET A 1 103 ? -4.360 -6.422 8.096 1.00 94.88 103 MET A O 1
ATOM 781 N N . ILE A 1 104 ? -5.393 -4.435 7.955 1.00 94.69 104 ILE A N 1
ATOM 782 C CA . ILE A 1 104 ? -6.111 -4.600 9.220 1.00 94.69 104 ILE A CA 1
ATOM 783 C C . ILE A 1 104 ? -7.023 -5.820 9.181 1.00 94.69 104 ILE A C 1
ATOM 785 O O . ILE A 1 104 ? -6.975 -6.625 10.105 1.00 94.69 104 ILE A O 1
ATOM 789 N N . GLU A 1 105 ? -7.819 -5.981 8.123 1.00 92.75 105 GLU A N 1
ATOM 790 C CA . GLU A 1 105 ? -8.719 -7.131 7.981 1.00 92.75 105 GLU A CA 1
ATOM 791 C C . GLU A 1 105 ? -7.961 -8.465 7.904 1.00 92.75 105 GLU A C 1
ATOM 793 O O . GLU A 1 105 ? -8.493 -9.506 8.289 1.00 92.75 105 GLU A O 1
ATOM 798 N N . ALA A 1 106 ? -6.725 -8.456 7.402 1.00 93.50 106 ALA A N 1
ATOM 799 C CA . ALA A 1 106 ? -5.875 -9.634 7.335 1.00 93.50 106 ALA A CA 1
ATOM 800 C C . ALA A 1 106 ? -5.256 -9.989 8.692 1.00 93.50 106 ALA A C 1
ATOM 802 O O . ALA A 1 106 ? -5.185 -11.167 9.049 1.00 93.50 106 ALA A O 1
ATOM 803 N N . VAL A 1 107 ? -4.792 -8.985 9.439 1.00 93.12 107 VAL A N 1
ATOM 804 C CA . VAL A 1 107 ? -4.002 -9.159 10.667 1.00 93.12 107 VAL A CA 1
ATOM 805 C C . VAL A 1 107 ? -4.875 -9.249 11.916 1.00 93.12 107 VAL A C 1
ATOM 807 O O . VAL A 1 107 ? -4.583 -10.044 12.810 1.00 93.12 107 VAL A O 1
ATOM 810 N N . TYR A 1 108 ? -5.936 -8.450 11.987 1.00 91.00 108 TYR A N 1
ATOM 811 C CA . TYR A 1 108 ? -6.830 -8.364 13.135 1.00 91.00 108 TYR A CA 1
ATOM 812 C C . TYR A 1 108 ? -8.135 -9.108 12.857 1.00 91.00 108 TYR A C 1
ATOM 814 O O . TYR A 1 108 ? -8.647 -9.129 11.741 1.00 91.00 108 TYR A O 1
ATOM 822 N N . GLN A 1 109 ? -8.684 -9.732 13.898 1.00 82.88 109 GLN A N 1
ATOM 823 C CA . GLN A 1 109 ? -9.961 -10.430 13.792 1.00 82.88 109 GLN A CA 1
ATOM 824 C C . GLN A 1 109 ? -11.106 -9.448 13.530 1.00 82.88 109 GLN A C 1
ATOM 826 O O . GLN A 1 109 ? -11.104 -8.317 14.018 1.00 82.88 109 GLN A O 1
ATOM 831 N N . GLU A 1 110 ? -12.113 -9.905 12.791 1.00 77.50 110 GLU A N 1
ATOM 832 C CA . GLU A 1 110 ? -13.318 -9.124 12.535 1.00 77.50 110 GLU A CA 1
ATOM 833 C C . GLU A 1 110 ? -13.990 -8.703 13.854 1.00 77.50 110 GLU A C 1
ATOM 835 O O . GLU A 1 110 ? -14.140 -9.499 14.781 1.00 77.50 110 GLU A O 1
ATOM 840 N N . GLY A 1 111 ? -14.355 -7.423 13.956 1.00 69.44 111 GLY A N 1
ATOM 841 C CA . GLY A 1 111 ? -14.939 -6.844 15.170 1.00 69.44 111 GLY A CA 1
ATOM 842 C C . GLY A 1 111 ? -13.941 -6.545 16.296 1.00 69.44 111 GLY A C 1
ATOM 843 O O . GLY A 1 111 ? -14.339 -5.977 17.314 1.00 69.44 111 GLY A O 1
ATOM 844 N N . ALA A 1 112 ? -12.652 -6.870 16.138 1.00 76.56 112 ALA A N 1
ATOM 845 C CA . ALA A 1 112 ? -11.632 -6.457 17.092 1.00 76.56 112 ALA A CA 1
ATOM 846 C C . ALA A 1 112 ? -11.416 -4.937 17.038 1.00 76.56 112 ALA A C 1
ATOM 848 O O . ALA A 1 112 ? -11.425 -4.319 15.971 1.00 76.56 112 ALA A O 1
ATOM 849 N N . LYS A 1 113 ? -11.168 -4.325 18.202 1.00 75.81 113 LYS A N 1
ATOM 850 C CA . LYS A 1 113 ? -10.738 -2.927 18.260 1.00 75.81 113 LYS A CA 1
ATOM 851 C C . LYS A 1 113 ? -9.338 -2.829 17.656 1.00 75.81 113 LYS A C 1
ATOM 853 O O . LYS A 1 113 ? -8.371 -3.300 18.250 1.00 75.81 113 LYS A O 1
ATOM 858 N N . VAL A 1 114 ? -9.240 -2.196 16.494 1.00 79.75 114 VAL A N 1
ATOM 859 C CA . VAL A 1 114 ? -7.961 -1.911 15.845 1.00 79.75 114 VAL A CA 1
ATOM 860 C C . VAL A 1 114 ? -7.232 -0.844 16.664 1.00 79.75 114 VAL A C 1
ATOM 862 O O . VAL A 1 114 ? -7.804 0.225 16.905 1.00 79.75 114 VAL A O 1
ATOM 865 N N . PRO A 1 115 ? -5.996 -1.093 17.123 1.00 86.50 115 PRO A N 1
ATOM 866 C CA . PRO A 1 115 ? -5.270 -0.139 17.945 1.00 86.50 115 PRO A CA 1
ATOM 867 C C . PRO A 1 115 ? -4.647 0.936 17.052 1.00 86.50 115 PRO A C 1
ATOM 869 O O . PRO A 1 115 ? -3.451 0.909 16.823 1.00 86.50 115 PRO A O 1
ATOM 872 N N . LEU A 1 116 ? -5.436 1.868 16.511 1.00 92.19 116 LEU A N 1
ATOM 873 C CA . LEU A 1 116 ? -4.912 2.927 15.635 1.00 92.19 116 LEU A CA 1
ATOM 874 C C . LEU A 1 116 ? -4.137 4.021 16.387 1.00 92.19 116 LEU A C 1
ATOM 876 O O . LEU A 1 116 ? -3.396 4.773 15.763 1.00 92.19 116 LEU A O 1
ATOM 880 N N . ASP A 1 117 ? -4.257 4.091 17.714 1.00 92.19 117 ASP A N 1
ATOM 881 C CA . ASP A 1 117 ? -3.617 5.113 18.554 1.00 92.19 117 ASP A CA 1
ATOM 882 C C . ASP A 1 117 ? -2.101 5.307 18.304 1.00 92.19 117 ASP A C 1
ATOM 884 O O . ASP A 1 117 ? -1.661 6.458 18.266 1.00 92.19 117 ASP A O 1
ATOM 888 N N . PRO A 1 118 ? -1.273 4.263 18.067 1.00 94.25 118 PRO A N 1
ATOM 889 C CA . PRO A 1 118 ? 0.141 4.440 17.728 1.00 94.25 118 PRO A CA 1
ATOM 890 C C . PRO A 1 118 ? 0.363 5.256 16.447 1.00 94.25 118 PRO A C 1
ATOM 892 O O . PRO A 1 118 ? 1.356 5.977 16.337 1.00 94.25 118 PRO A O 1
ATOM 895 N N . MET A 1 119 ? -0.573 5.195 15.495 1.00 96.50 119 MET A N 1
ATOM 896 C CA . MET A 1 119 ? -0.465 5.913 14.226 1.00 96.50 119 MET A CA 1
ATOM 897 C C . MET A 1 119 ? -0.629 7.426 14.402 1.00 96.50 119 MET A C 1
ATOM 899 O O . MET A 1 119 ? -0.028 8.181 13.643 1.00 96.50 119 MET A O 1
ATOM 903 N N . LEU A 1 120 ? -1.333 7.900 15.439 1.00 95.12 120 LEU A N 1
ATOM 904 C CA . LEU A 1 120 ? -1.453 9.340 15.731 1.00 95.12 120 LEU A CA 1
ATOM 905 C C . LEU A 1 120 ? -0.091 10.020 15.922 1.00 95.12 120 LEU A C 1
ATOM 907 O O . LEU A 1 120 ? 0.070 11.192 15.591 1.00 95.12 120 LEU A O 1
ATOM 911 N N . ASN A 1 121 ? 0.896 9.277 16.423 1.00 93.56 121 ASN A N 1
ATOM 912 C CA . ASN A 1 121 ? 2.236 9.787 16.708 1.00 93.56 121 ASN A CA 1
ATOM 913 C C . ASN A 1 121 ? 3.211 9.610 15.534 1.00 93.56 121 ASN A C 1
ATOM 915 O O . ASN A 1 121 ? 4.376 9.987 15.632 1.00 93.56 121 ASN A O 1
ATOM 919 N N . CYS A 1 122 ? 2.749 9.067 14.406 1.00 95.19 122 CYS A N 1
ATOM 920 C CA . CYS A 1 122 ? 3.569 8.806 13.226 1.00 95.19 122 CYS A CA 1
ATOM 921 C C . CYS A 1 122 ? 3.630 10.004 12.262 1.00 95.19 122 CYS A C 1
ATOM 923 O O . CYS A 1 122 ? 3.753 9.823 11.055 1.00 95.19 122 CYS A O 1
ATOM 925 N N . GLY A 1 123 ? 3.535 11.231 12.773 1.00 94.88 123 GLY A N 1
ATOM 926 C CA . GLY A 1 123 ? 3.562 12.456 11.972 1.00 94.88 123 GLY A CA 1
ATOM 927 C C . GLY A 1 123 ? 2.186 12.915 11.469 1.00 94.88 123 GLY A C 1
ATOM 928 O O . GLY A 1 123 ? 1.179 12.220 11.626 1.00 94.88 123 GLY A O 1
AT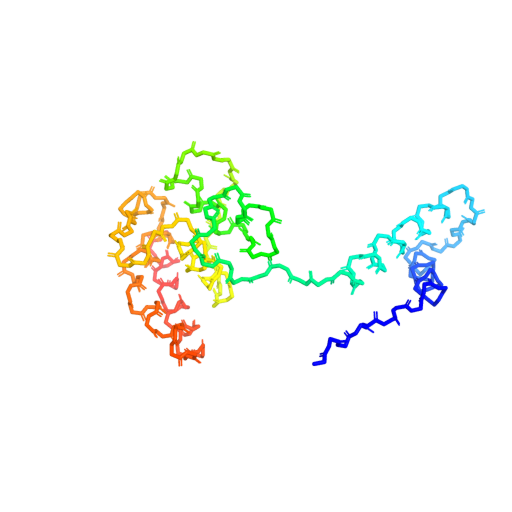OM 929 N N . PRO A 1 124 ? 2.120 14.110 10.855 1.00 95.50 124 PRO A N 1
ATOM 930 C CA . PRO A 1 124 ? 0.857 14.814 10.635 1.00 95.50 124 PRO A CA 1
ATOM 931 C C . PRO A 1 124 ? -0.073 14.111 9.635 1.00 95.50 124 PRO A C 1
ATOM 933 O O . PRO A 1 124 ? -1.286 14.107 9.826 1.00 95.50 124 PRO A O 1
ATOM 936 N N . HIS A 1 125 ? 0.476 13.452 8.609 1.00 96.62 125 HIS A N 1
ATOM 937 C CA . HIS A 1 125 ? -0.330 12.689 7.651 1.00 96.62 125 HIS A CA 1
ATOM 938 C C . HIS A 1 125 ? -1.029 11.500 8.319 1.00 96.62 125 HIS A C 1
ATOM 940 O O . HIS A 1 125 ? -2.226 11.305 8.130 1.00 96.62 125 HIS A O 1
ATOM 946 N N . TRP A 1 126 ? -0.322 10.739 9.160 1.00 97.31 126 TRP A N 1
ATOM 947 C CA . TRP A 1 126 ? -0.934 9.630 9.891 1.00 97.31 126 TRP A CA 1
ATOM 948 C C . TRP A 1 126 ? -1.897 10.089 10.980 1.00 97.31 126 TRP A C 1
ATOM 950 O O . TRP A 1 126 ? -2.905 9.417 11.204 1.00 97.31 126 TRP A O 1
ATOM 960 N N . ALA A 1 127 ? -1.657 11.246 11.600 1.00 96.38 127 ALA A N 1
ATOM 961 C CA . ALA A 1 127 ? -2.637 11.863 12.484 1.00 96.38 127 ALA A CA 1
ATOM 962 C C . ALA A 1 127 ? -3.956 12.154 11.743 1.00 96.38 127 ALA A C 1
ATOM 964 O O . ALA A 1 127 ? -5.026 11.824 12.259 1.00 96.38 127 ALA A O 1
ATOM 965 N N . MET A 1 128 ? -3.897 12.678 10.509 1.00 96.38 128 MET A N 1
ATOM 966 C CA . MET A 1 128 ? -5.089 12.882 9.672 1.00 96.38 128 MET A CA 1
ATOM 967 C C . MET A 1 128 ? -5.766 11.567 9.287 1.00 96.38 128 MET A C 1
ATOM 969 O O . MET A 1 128 ? -6.979 11.445 9.462 1.00 96.38 128 MET A O 1
ATOM 973 N N . VAL A 1 129 ? -4.999 10.577 8.817 1.00 97.19 129 VAL A N 1
ATOM 974 C CA . VAL A 1 129 ? -5.528 9.250 8.451 1.00 97.19 129 VAL A CA 1
ATOM 975 C C . VAL A 1 129 ? -6.252 8.615 9.633 1.00 97.19 129 VAL A C 1
ATOM 977 O O . VAL A 1 129 ? -7.369 8.132 9.495 1.00 97.19 129 VAL A O 1
ATOM 980 N N . THR A 1 130 ? -5.636 8.649 10.813 1.00 96.44 130 THR A N 1
ATOM 981 C CA . THR A 1 130 ? -6.184 8.025 12.020 1.00 96.44 130 THR A CA 1
ATOM 982 C C . THR A 1 130 ? -7.438 8.746 12.504 1.00 96.44 130 THR A C 1
ATOM 984 O O . THR A 1 130 ? -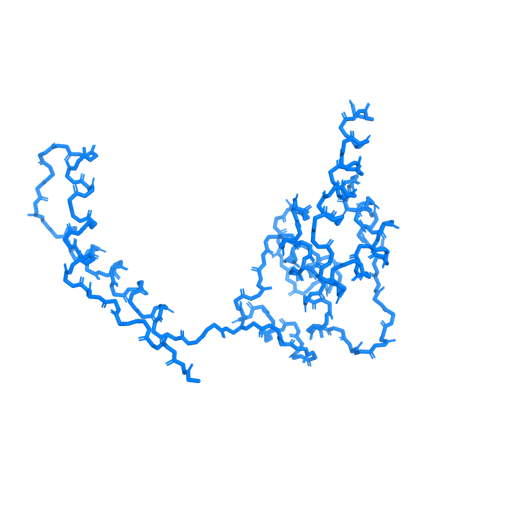8.427 8.102 12.842 1.00 96.44 130 THR A O 1
ATOM 987 N N . THR A 1 131 ? -7.427 10.082 12.483 1.00 95.62 131 THR A N 1
ATOM 988 C CA . THR A 1 131 ? -8.577 10.907 12.890 1.00 95.62 131 THR A CA 1
ATOM 989 C C . THR A 1 131 ? -9.788 10.681 11.983 1.00 95.62 131 THR A C 1
ATOM 991 O O . THR A 1 131 ? -10.918 10.641 12.462 1.00 95.62 131 THR A O 1
ATOM 994 N N . ASN A 1 132 ? -9.559 10.496 10.682 1.00 96.94 132 ASN A N 1
ATOM 995 C CA . ASN A 1 132 ? -10.619 10.288 9.695 1.00 96.94 132 ASN A CA 1
ATOM 996 C C . ASN A 1 132 ? -10.903 8.808 9.399 1.00 96.94 132 ASN A C 1
ATOM 998 O O . ASN A 1 132 ? -11.726 8.503 8.539 1.00 96.94 132 ASN A O 1
ATOM 1002 N N . TRP A 1 133 ? -10.253 7.877 10.103 1.00 96.62 133 TRP A N 1
ATOM 1003 C CA . TRP A 1 133 ? -10.244 6.464 9.729 1.00 96.62 133 TRP A CA 1
ATOM 1004 C C . TRP A 1 133 ? -11.646 5.890 9.516 1.00 96.62 133 TRP A C 1
ATOM 1006 O O . TRP A 1 133 ? -11.923 5.297 8.479 1.00 96.62 133 TRP A O 1
ATOM 1016 N N . LEU A 1 134 ? -12.546 6.094 10.482 1.00 94.88 134 LEU A N 1
ATOM 1017 C CA . LEU A 1 134 ? -13.881 5.495 10.460 1.00 94.88 134 LEU A CA 1
ATOM 1018 C C . LEU A 1 134 ? -14.727 5.986 9.273 1.00 94.88 134 LEU A C 1
ATOM 1020 O O . LEU A 1 134 ? -15.424 5.192 8.635 1.00 94.88 134 LEU A O 1
ATOM 1024 N N . SER A 1 135 ? -14.679 7.286 8.968 1.00 97.31 135 SER A N 1
ATOM 1025 C CA . SER A 1 135 ? -15.432 7.848 7.843 1.00 97.31 135 SER A CA 1
ATOM 1026 C C . SER A 1 135 ? -14.847 7.379 6.512 1.00 97.31 135 SER A C 1
ATOM 1028 O O . SER A 1 135 ? -15.598 6.965 5.629 1.00 97.31 135 SER A O 1
ATOM 1030 N N . TRP A 1 136 ? -13.519 7.360 6.391 1.00 97.94 136 TRP A N 1
ATOM 1031 C CA .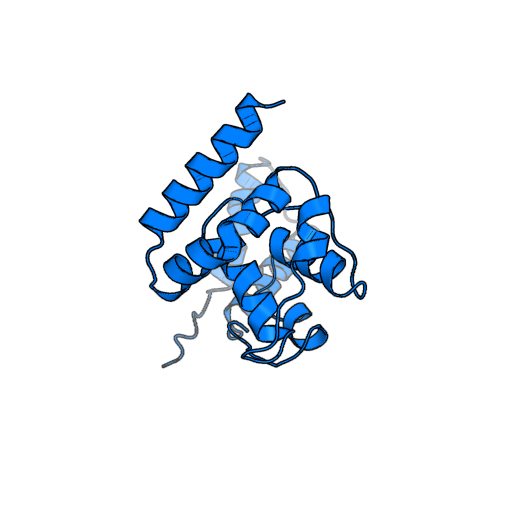 TRP A 1 136 ? -12.829 6.905 5.187 1.00 97.94 136 TRP A CA 1
ATOM 1032 C C . TRP A 1 136 ? -13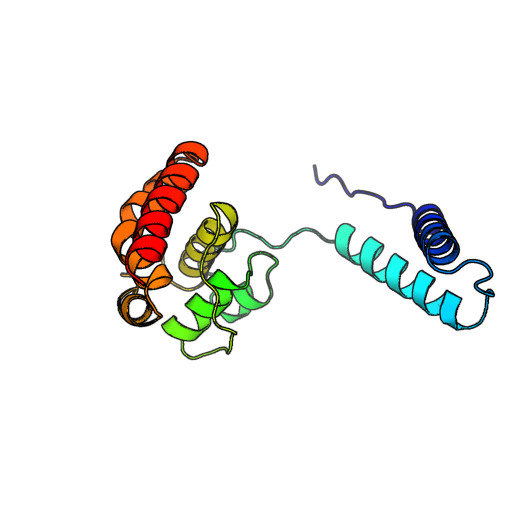.020 5.414 4.929 1.00 97.94 136 TRP A C 1
ATOM 1034 O O . TRP A 1 136 ? -13.311 5.023 3.803 1.00 97.94 136 TRP A O 1
ATOM 1044 N N . GLU A 1 137 ? -12.942 4.580 5.965 1.00 96.25 137 GLU A N 1
ATOM 1045 C CA . GLU A 1 137 ? -13.223 3.147 5.873 1.00 96.25 137 GLU A CA 1
ATOM 1046 C C . GLU A 1 137 ? -14.670 2.898 5.431 1.00 96.25 137 GLU A C 1
ATOM 1048 O O . GLU A 1 137 ? -14.920 2.033 4.591 1.00 96.25 137 GLU A O 1
ATOM 1053 N N . THR A 1 138 ? -15.622 3.688 5.935 1.00 96.88 138 THR A N 1
ATOM 1054 C CA . THR A 1 138 ? -17.029 3.607 5.518 1.00 96.88 138 THR A CA 1
ATOM 1055 C C . THR A 1 138 ? -17.193 3.945 4.036 1.00 96.88 138 THR A C 1
ATOM 1057 O O . THR A 1 138 ? -17.858 3.206 3.312 1.00 96.88 138 THR A O 1
ATOM 1060 N N . MET A 1 139 ? -16.569 5.028 3.559 1.00 98.44 139 MET A N 1
ATOM 1061 C CA . MET A 1 139 ? -16.589 5.393 2.137 1.00 98.44 139 MET A CA 1
ATOM 1062 C C . MET A 1 139 ? -15.917 4.325 1.272 1.00 98.44 139 MET A C 1
ATOM 1064 O O . MET A 1 139 ? -16.459 3.949 0.236 1.00 98.44 139 MET A O 1
ATOM 1068 N N . TYR A 1 140 ? -14.773 3.805 1.720 1.00 97.31 140 TYR A N 1
ATOM 1069 C CA . TYR A 1 140 ? -14.023 2.761 1.033 1.00 97.31 140 TYR A CA 1
ATOM 1070 C C . TYR A 1 140 ? -14.854 1.482 0.869 1.00 97.31 140 TYR A C 1
ATOM 1072 O O . TYR A 1 140 ? -15.006 0.985 -0.244 1.00 97.31 140 TYR A O 1
ATOM 1080 N N . LYS A 1 141 ? -15.458 0.985 1.957 1.00 94.44 141 LYS A N 1
ATOM 1081 C CA . LYS A 1 141 ? -16.310 -0.218 1.942 1.00 94.44 141 LYS A CA 1
ATOM 1082 C C . LYS A 1 141 ? -17.601 -0.029 1.143 1.00 94.44 141 LYS A C 1
ATOM 1084 O O . LYS A 1 141 ? -18.148 -1.007 0.648 1.00 94.44 141 LYS A O 1
ATOM 1089 N N . ALA A 1 142 ? -18.080 1.207 1.018 1.00 97.50 142 ALA A N 1
ATOM 1090 C CA . ALA A 1 142 ? -19.217 1.567 0.174 1.00 97.50 142 ALA A CA 1
ATOM 1091 C C . ALA A 1 142 ? -18.826 1.870 -1.287 1.00 97.50 142 ALA A C 1
ATOM 1093 O O . ALA A 1 142 ? -19.671 2.344 -2.043 1.00 97.50 142 ALA A O 1
ATOM 1094 N N . GLU A 1 143 ? -17.562 1.651 -1.669 1.00 97.56 143 GLU A N 1
ATOM 1095 C CA . GLU A 1 143 ? -17.015 1.913 -3.011 1.00 97.56 143 GLU A CA 1
ATOM 1096 C C . GLU A 1 143 ? -17.162 3.377 -3.476 1.00 97.56 143 GLU A C 1
ATOM 1098 O O . GLU A 1 143 ? -17.150 3.697 -4.666 1.00 97.56 143 GLU A O 1
ATOM 1103 N N . LYS A 1 144 ? -17.245 4.315 -2.527 1.00 98.25 144 LYS A N 1
ATOM 1104 C CA . LYS A 1 144 ? -17.343 5.763 -2.770 1.00 98.25 144 LYS A CA 1
ATOM 1105 C C . LYS A 1 144 ? -15.967 6.383 -3.015 1.00 98.25 144 LYS A C 1
ATOM 1107 O O . LYS A 1 144 ? -15.562 7.329 -2.342 1.00 98.25 144 LYS A O 1
ATOM 1112 N N . PHE A 1 145 ? -15.220 5.843 -3.975 1.00 97.69 145 PHE A N 1
ATOM 1113 C CA . PHE A 1 145 ? -13.805 6.180 -4.168 1.00 97.69 145 PHE A CA 1
ATOM 1114 C C . PHE A 1 145 ? -13.567 7.645 -4.548 1.00 97.69 145 PHE A C 1
ATOM 1116 O O . PHE A 1 145 ? -12.603 8.238 -4.078 1.00 97.69 145 PHE A O 1
ATOM 1123 N N . ALA A 1 146 ? -14.455 8.261 -5.333 1.00 97.75 146 ALA A N 1
ATOM 1124 C CA . ALA A 1 146 ? -14.336 9.680 -5.674 1.00 97.75 146 ALA A CA 1
ATOM 1125 C C . ALA A 1 146 ? -14.534 10.594 -4.449 1.00 97.75 146 ALA A C 1
ATOM 1127 O O . ALA A 1 146 ? -13.763 11.530 -4.253 1.00 97.75 146 ALA A O 1
ATOM 1128 N N . GLU A 1 147 ? -15.528 10.294 -3.603 1.00 98.44 147 GLU A N 1
ATOM 1129 C CA . GLU A 1 147 ? -15.776 11.034 -2.356 1.00 98.44 147 GLU A CA 1
ATOM 1130 C C . GLU A 1 147 ? -14.604 10.866 -1.379 1.00 98.44 147 GLU A C 1
ATOM 1132 O O . GLU A 1 147 ? -14.140 11.837 -0.788 1.00 98.44 147 GLU A O 1
ATOM 1137 N N . LEU A 1 148 ? -14.085 9.641 -1.253 1.00 98.62 148 LEU A N 1
ATOM 1138 C CA . LEU A 1 148 ? -12.927 9.350 -0.413 1.00 98.62 148 LEU A CA 1
ATOM 1139 C C . LEU A 1 148 ? -11.666 10.067 -0.907 1.00 98.62 148 LEU A C 1
ATOM 1141 O O . LEU A 1 148 ? -10.948 10.657 -0.106 1.00 98.62 148 LEU A O 1
ATOM 1145 N N . HIS A 1 149 ? -11.406 10.043 -2.215 1.00 98.06 149 HIS A N 1
ATOM 1146 C CA . HIS A 1 149 ? -10.268 10.744 -2.804 1.00 98.06 149 HIS A CA 1
ATOM 1147 C C . HIS A 1 149 ? -10.309 12.242 -2.482 1.00 98.06 149 HIS A C 1
ATOM 1149 O O . HIS A 1 149 ? -9.299 12.812 -2.070 1.00 98.06 149 HIS A O 1
ATOM 1155 N N . GLU A 1 150 ? -11.481 12.864 -2.624 1.00 98.12 150 GLU A N 1
ATOM 1156 C CA . GLU A 1 150 ? -11.676 14.272 -2.288 1.00 98.12 150 GLU A CA 1
ATOM 1157 C C . GLU A 1 150 ? -11.435 14.537 -0.797 1.00 98.12 150 GLU A C 1
ATOM 1159 O O . GLU A 1 150 ? -10.633 15.400 -0.446 1.00 98.12 150 GLU A O 1
ATOM 1164 N N . ALA A 1 151 ? -12.037 13.733 0.082 1.00 97.94 151 ALA A N 1
ATOM 1165 C CA . ALA A 1 151 ? -11.870 13.874 1.526 1.00 97.94 151 ALA A CA 1
ATOM 1166 C C . ALA A 1 151 ? -10.401 13.729 1.970 1.00 97.94 151 ALA A C 1
ATOM 1168 O O . ALA A 1 151 ? -9.929 14.475 2.831 1.00 97.94 151 ALA A O 1
ATOM 1169 N N . MET A 1 152 ? -9.655 12.792 1.373 1.00 97.88 152 MET A N 1
ATOM 1170 C CA . MET A 1 152 ? -8.219 12.633 1.626 1.00 97.88 152 MET A CA 1
ATOM 1171 C C . MET A 1 152 ? -7.429 13.859 1.165 1.00 97.88 152 MET A C 1
ATOM 1173 O O . MET A 1 152 ? -6.574 14.360 1.898 1.00 97.88 152 MET A O 1
ATOM 1177 N N . ARG A 1 153 ? -7.731 14.373 -0.032 1.00 97.00 153 ARG A N 1
ATOM 1178 C CA . ARG A 1 153 ? -7.078 15.560 -0.589 1.00 97.00 153 ARG A CA 1
ATOM 1179 C C . ARG A 1 153 ? -7.286 16.789 0.293 1.00 97.00 153 ARG A C 1
ATOM 1181 O O . ARG A 1 153 ? -6.315 17.483 0.591 1.00 97.00 153 ARG A O 1
ATOM 1188 N N . GLU A 1 154 ? -8.518 17.043 0.727 1.00 96.12 154 GLU A N 1
ATOM 1189 C CA . GLU A 1 154 ? -8.850 18.157 1.623 1.00 96.12 154 GLU A CA 1
ATOM 1190 C C . GLU A 1 154 ? -8.104 18.046 2.961 1.00 96.12 154 GLU A C 1
ATOM 1192 O O . GLU A 1 154 ? -7.483 19.013 3.412 1.00 96.12 154 GLU A O 1
ATOM 1197 N N . ALA A 1 155 ? -8.087 16.853 3.564 1.00 95.50 155 ALA A N 1
ATOM 1198 C CA . ALA A 1 155 ? -7.394 16.617 4.829 1.00 95.50 155 ALA A CA 1
ATOM 1199 C C . ALA A 1 155 ? -5.875 16.834 4.718 1.00 95.50 155 ALA A C 1
ATOM 1201 O O . ALA A 1 155 ? -5.260 17.423 5.609 1.00 95.50 155 ALA A O 1
ATOM 1202 N N . TYR A 1 156 ? -5.250 16.396 3.623 1.00 95.12 156 TYR A N 1
ATOM 1203 C CA . TYR A 1 156 ? -3.811 16.575 3.418 1.00 95.12 156 TYR A CA 1
ATOM 1204 C C . TYR A 1 156 ? -3.429 18.003 3.029 1.00 95.12 156 TYR A C 1
ATOM 1206 O O . TYR A 1 156 ? -2.361 18.473 3.425 1.00 95.12 156 TYR A O 1
ATOM 1214 N N . ALA A 1 157 ? -4.301 18.737 2.335 1.00 92.06 157 ALA A N 1
ATOM 1215 C CA . ALA A 1 157 ? -4.083 20.158 2.078 1.00 92.06 157 ALA A CA 1
ATOM 1216 C C . ALA A 1 157 ? -3.976 20.961 3.388 1.00 92.06 157 ALA A C 1
ATOM 1218 O O . ALA A 1 157 ? -3.123 21.842 3.499 1.00 92.06 157 ALA A O 1
ATOM 1219 N N . ALA A 1 158 ? -4.762 20.612 4.412 1.00 81.50 158 ALA A N 1
ATOM 1220 C CA . ALA A 1 158 ? -4.683 21.248 5.729 1.00 81.50 158 ALA A CA 1
ATOM 1221 C C . ALA A 1 158 ? -3.330 21.016 6.434 1.00 81.50 158 ALA A C 1
ATOM 1223 O O . ALA A 1 158 ? -2.848 21.896 7.146 1.00 81.50 158 ALA A O 1
ATOM 1224 N N . VAL A 1 159 ? -2.682 19.869 6.197 1.00 83.38 159 VAL A N 1
ATOM 1225 C CA . VAL A 1 159 ? -1.337 19.567 6.719 1.00 83.38 159 VAL A CA 1
ATOM 1226 C C . VAL A 1 159 ? -0.266 20.424 6.041 1.00 83.38 159 VAL A C 1
ATOM 1228 O O . VAL A 1 159 ? 0.667 20.875 6.700 1.00 83.38 159 VAL A O 1
ATOM 1231 N N . ALA A 1 160 ? -0.397 20.675 4.736 1.00 73.12 160 ALA A N 1
ATOM 1232 C CA . ALA A 1 160 ? 0.567 21.467 3.972 1.00 73.12 160 ALA A CA 1
ATOM 1233 C C . ALA A 1 160 ? 0.551 22.965 4.330 1.00 73.12 160 ALA A C 1
ATOM 1235 O O . ALA A 1 160 ? 1.561 23.638 4.160 1.00 73.12 160 ALA A O 1
ATOM 1236 N N . VAL A 1 161 ? -0.576 23.483 4.829 1.00 62.84 161 VAL A N 1
ATOM 1237 C CA . VAL A 1 161 ? -0.725 24.893 5.241 1.00 62.84 161 VAL A CA 1
ATOM 1238 C C . VAL A 1 161 ? -0.227 25.138 6.676 1.00 62.84 161 VAL A C 1
ATOM 1240 O O . VAL A 1 161 ? 0.057 26.276 7.040 1.00 62.84 161 VAL A O 1
ATOM 1243 N N . GLY A 1 162 ? -0.117 24.088 7.495 1.00 55.91 162 GLY A N 1
ATOM 1244 C CA . GLY A 1 162 ? 0.272 24.174 8.908 1.00 55.91 162 GLY A CA 1
ATOM 1245 C C . GLY A 1 162 ? 1.763 23.976 9.212 1.00 55.91 162 GLY A C 1
ATOM 1246 O O . GLY A 1 162 ? 2.107 23.960 10.394 1.00 55.91 162 GLY A O 1
ATOM 1247 N N . ASN A 1 163 ? 2.615 23.803 8.193 1.00 47.19 163 ASN A N 1
ATOM 1248 C CA . ASN A 1 163 ? 4.073 23.634 8.322 1.00 47.19 163 ASN A CA 1
ATOM 1249 C C . ASN A 1 163 ? 4.842 24.874 7.860 1.00 47.19 163 ASN A C 1
ATOM 1251 O O . ASN A 1 163 ? 4.491 25.415 6.788 1.00 47.19 163 ASN A O 1
#

Sequence (163 aa):
MSDTHQIDQIALISAISTELCRQIPGLTVDHRYNTIIEAANLIVKEFARKPVVGLKGVGLNAWLASDDVGASSLYMAAMLTGSCSAEHAYPRDVDDFGRCVRMIEAVYQEGAKVPLDPMLNCGPHWAMVTTNWLSWETMYKAEKFAELHEAMREAYAAVAVGN

Radius of gyration: 20.64 Å; chains: 1; bounding box: 46×43×50 Å

Secondary structure (DSSP, 8-state):
--------HHHHHHHHHHHHHHHSTT---STTHHHHHHHHHHHHHHHHSPP----TT--HHHHHTSS---HHHHHHHHHHHSSS---S----SHHHHHHHHHHHHHHSPTT-----HHHHTS-HHHHHHHHTHHHHHHHHHTT-HHHHHHHHHHHHHHHHH--

Foldseek 3Di:
DPPQPQDDLVVQLVVVVVVVCVVPPPDDDDPCSVVSSVVSVVVRVVSRDDAFDLAFQQADVVLVVGPLDDQQLQCVCCQQPVPDDGDQDHQPFLSSLVSNVSSCRHHPPPPDDRPLVSQCPSDQLSVLCSVCVVVLVVCSVVVVRVVSRVSSVVSVVVVVVVD